Protein AF-A0A6J4LNX4-F1 (afdb_monomer_lite)

Radius of gyration: 17.91 Å; chains: 1; bounding box: 42×24×49 Å

Foldseek 3Di:
DPDLVQLQCLQPQLVCQLPPPVNLCVFALVVLVVQPPDPVSVVSSVVRSCVRSVVSNVSSLVSNVSSLVSVCVVCVVCCVPPPPPVVVNVVVVVVSVVVVVVVVVVVVVD

Sequence (110 aa):
MATNTLSRSLHDVGLAAWFGGTLANAVALNAAAAEAGSASATGAVANAGWDRWTPVNAAAIGAHLVGSVGQLGANKRRLAEQQGVAGMSTLKTLLTAAALGVTAYSRVLG

Structure (mmCIF, N/CA/C/O backbone):
data_AF-A0A6J4LNX4-F1
#
_entry.id   AF-A0A6J4LNX4-F1
#
loop_
_atom_site.group_PDB
_atom_site.id
_atom_site.type_symbol
_atom_site.label_atom_id
_atom_site.label_alt_id
_atom_site.label_comp_id
_atom_site.label_asym_id
_atom_site.label_entity_id
_atom_site.label_seq_id
_atom_site.pdbx_PDB_ins_code
_atom_site.Cartn_x
_atom_site.Cartn_y
_atom_site.Cartn_z
_atom_site.occupancy
_atom_site.B_iso_or_equiv
_atom_site.auth_seq_id
_atom_site.auth_comp_id
_atom_site.auth_asym_id
_atom_site.auth_atom_id
_atom_site.pdbx_PDB_model_num
ATOM 1 N N . MET A 1 1 ? -14.436 -13.899 21.678 1.00 47.94 1 MET A N 1
ATOM 2 C CA . MET A 1 1 ? -13.967 -12.664 21.011 1.00 47.94 1 MET A CA 1
ATOM 3 C C . MET A 1 1 ? -13.860 -12.966 19.528 1.00 47.94 1 MET A C 1
ATOM 5 O O . MET A 1 1 ? -13.120 -13.879 19.191 1.00 47.94 1 MET A O 1
ATOM 9 N N . ALA A 1 2 ? -14.616 -12.291 18.658 1.00 55.81 2 ALA A N 1
ATOM 10 C CA . ALA A 1 2 ? -14.409 -12.440 17.217 1.00 55.81 2 ALA A CA 1
ATOM 11 C C . ALA A 1 2 ? -13.006 -11.911 16.890 1.00 55.81 2 ALA A C 1
ATOM 13 O O . ALA A 1 2 ? -12.700 -10.744 17.137 1.00 55.81 2 ALA A O 1
ATOM 14 N N . THR A 1 3 ? -12.117 -12.790 16.443 1.00 72.38 3 THR A N 1
ATOM 15 C CA . THR A 1 3 ? -10.752 -12.414 16.094 1.00 72.38 3 THR A CA 1
ATOM 16 C C . THR A 1 3 ? -10.792 -11.679 14.759 1.00 72.38 3 THR A C 1
ATOM 18 O O . THR A 1 3 ? -11.175 -12.262 13.748 1.00 72.38 3 THR A O 1
ATOM 21 N N . ASN A 1 4 ? -10.377 -10.410 14.732 1.00 88.81 4 ASN A N 1
ATOM 22 C CA . ASN A 1 4 ? -10.225 -9.606 13.508 1.00 88.81 4 ASN A CA 1
ATOM 23 C C . ASN A 1 4 ? -9.035 -10.075 12.651 1.00 88.81 4 ASN A C 1
ATOM 25 O O . ASN A 1 4 ? -8.273 -9.264 12.132 1.00 88.81 4 ASN A O 1
ATOM 29 N N . THR A 1 5 ? -8.824 -11.387 12.549 1.00 93.62 5 THR A N 1
ATOM 30 C CA . THR A 1 5 ? -7.638 -11.995 11.948 1.00 93.62 5 THR A CA 1
ATOM 31 C C . THR A 1 5 ? -7.495 -11.555 10.505 1.00 93.62 5 THR A C 1
ATOM 33 O O . THR A 1 5 ? -6.442 -11.055 10.144 1.00 93.62 5 THR A O 1
ATOM 36 N N . LEU A 1 6 ? -8.567 -11.631 9.711 1.00 94.75 6 LEU A N 1
ATOM 37 C CA . LEU A 1 6 ? -8.513 -11.245 8.303 1.00 94.75 6 LEU A CA 1
ATOM 38 C C . LEU A 1 6 ? -8.160 -9.763 8.122 1.00 94.75 6 LEU A C 1
ATOM 40 O O . LEU A 1 6 ? -7.229 -9.448 7.387 1.00 94.75 6 LEU A O 1
ATOM 44 N N . SER A 1 7 ? -8.850 -8.846 8.810 1.00 96.50 7 SER A N 1
ATOM 45 C CA . SER A 1 7 ? -8.554 -7.412 8.670 1.00 96.50 7 SER A CA 1
ATOM 46 C C . SER A 1 7 ? -7.164 -7.064 9.203 1.00 96.50 7 SER A C 1
ATOM 48 O O . SER A 1 7 ? -6.512 -6.159 8.689 1.00 96.50 7 SER A O 1
ATOM 50 N N . ARG A 1 8 ? -6.689 -7.782 10.226 1.00 96.00 8 ARG A N 1
ATOM 51 C CA . ARG A 1 8 ? -5.335 -7.627 10.752 1.00 96.00 8 ARG A CA 1
ATOM 52 C C . ARG A 1 8 ? -4.286 -8.124 9.763 1.00 96.00 8 ARG A C 1
ATOM 54 O O . ARG A 1 8 ? -3.349 -7.391 9.481 1.00 96.00 8 ARG A O 1
ATOM 61 N N . SER A 1 9 ? -4.487 -9.299 9.175 1.00 97.88 9 SER A N 1
ATOM 62 C CA . SER A 1 9 ? -3.615 -9.837 8.132 1.00 97.88 9 SER A CA 1
ATOM 63 C C . SER A 1 9 ? -3.555 -8.912 6.921 1.00 97.88 9 SER A C 1
ATOM 65 O O . SER A 1 9 ? -2.464 -8.585 6.479 1.00 97.88 9 SER A O 1
ATOM 67 N N . LEU A 1 10 ? -4.699 -8.432 6.426 1.00 98.25 10 LEU A N 1
ATOM 68 C CA . LEU A 1 10 ? -4.748 -7.489 5.304 1.00 98.25 10 LEU A CA 1
ATOM 69 C C . LEU A 1 10 ? -3.997 -6.186 5.613 1.00 98.25 10 LEU A C 1
ATOM 71 O O . LEU A 1 10 ? -3.215 -5.717 4.790 1.00 98.25 10 LEU A O 1
ATOM 75 N N . HIS A 1 11 ? -4.187 -5.639 6.815 1.00 98.06 11 HIS A N 1
ATOM 76 C CA . HIS A 1 11 ? -3.496 -4.433 7.267 1.00 98.06 11 HIS A CA 1
ATOM 77 C C . HIS A 1 11 ? -1.976 -4.629 7.330 1.00 98.06 11 HIS A C 1
ATOM 79 O O . HIS A 1 11 ? -1.234 -3.824 6.766 1.00 98.06 11 HIS A O 1
ATOM 85 N N . ASP A 1 12 ? -1.524 -5.682 8.014 1.00 97.69 12 ASP A N 1
ATOM 86 C CA . ASP A 1 12 ? -0.112 -5.891 8.342 1.00 97.69 12 ASP A CA 1
ATOM 87 C C . ASP A 1 12 ? 0.677 -6.411 7.128 1.00 97.69 12 ASP A C 1
ATOM 89 O O . ASP A 1 12 ? 1.742 -5.882 6.812 1.00 97.69 12 ASP A O 1
ATOM 93 N N . VAL A 1 13 ? 0.132 -7.387 6.391 1.00 97.94 13 VAL A N 1
ATOM 94 C CA . VAL A 1 13 ? 0.758 -7.914 5.165 1.00 97.94 13 VAL A CA 1
ATOM 95 C C . VAL A 1 13 ? 0.716 -6.877 4.048 1.00 97.94 13 VAL A C 1
ATOM 97 O O . VAL A 1 13 ? 1.714 -6.702 3.354 1.00 97.94 13 VAL A O 1
ATOM 100 N N . GLY A 1 14 ? -0.398 -6.153 3.894 1.00 98.12 14 GLY A N 1
ATOM 101 C CA . GLY A 1 14 ? -0.504 -5.077 2.909 1.00 98.12 14 GLY A CA 1
ATOM 102 C C . GLY A 1 14 ? 0.535 -3.981 3.146 1.00 98.12 14 GLY A C 1
ATOM 103 O O . GLY A 1 14 ? 1.214 -3.568 2.210 1.00 98.12 14 GLY A O 1
ATOM 104 N N . LEU A 1 15 ? 0.732 -3.566 4.405 1.00 98.12 15 LEU A N 1
ATOM 105 C CA . LEU A 1 15 ? 1.742 -2.565 4.754 1.00 98.12 15 LEU A CA 1
ATOM 106 C C . LEU A 1 15 ? 3.165 -3.068 4.483 1.00 98.12 15 LEU A C 1
ATOM 108 O O . LEU A 1 15 ? 3.969 -2.355 3.882 1.00 98.12 15 LEU A O 1
ATOM 112 N N . ALA A 1 16 ? 3.464 -4.303 4.896 1.00 97.69 16 ALA A N 1
ATOM 113 C CA . ALA A 1 16 ? 4.768 -4.918 4.675 1.00 97.69 16 ALA A CA 1
ATOM 114 C C . ALA A 1 16 ? 5.086 -5.072 3.180 1.00 97.69 16 ALA A C 1
ATOM 116 O O . ALA A 1 16 ? 6.215 -4.832 2.769 1.00 97.69 16 ALA A O 1
ATOM 117 N N . ALA A 1 17 ? 4.096 -5.436 2.362 1.00 96.94 17 ALA A N 1
ATOM 118 C CA . ALA A 1 17 ? 4.260 -5.566 0.920 1.00 96.94 17 ALA A CA 1
ATOM 119 C C . ALA A 1 17 ? 4.393 -4.204 0.220 1.00 96.94 17 ALA A C 1
ATOM 121 O O . ALA A 1 17 ? 5.220 -4.071 -0.677 1.00 96.94 17 ALA A O 1
ATOM 122 N N . TRP A 1 18 ? 3.641 -3.179 0.639 1.00 97.38 18 TRP A N 1
ATOM 123 C CA . TRP A 1 18 ? 3.732 -1.829 0.067 1.00 97.38 18 TRP A CA 1
ATOM 124 C C . TRP A 1 18 ? 5.150 -1.257 0.224 1.00 97.38 18 TRP A C 1
ATOM 126 O O . TRP A 1 18 ? 5.728 -0.778 -0.752 1.00 97.38 18 TRP A O 1
ATOM 136 N N . PHE A 1 19 ? 5.745 -1.385 1.413 1.00 95.25 19 PHE A N 1
ATOM 137 C CA . PHE A 1 19 ? 7.088 -0.872 1.719 1.00 95.25 19 PHE A CA 1
ATOM 138 C C . PHE A 1 19 ? 8.201 -1.939 1.659 1.00 95.25 19 PHE A C 1
ATOM 140 O O . PHE A 1 19 ? 9.314 -1.715 2.136 1.00 95.25 19 PHE A O 1
ATOM 147 N N . GLY A 1 20 ? 7.923 -3.110 1.084 1.00 92.94 20 GLY A N 1
ATOM 148 C CA . GLY A 1 20 ? 8.830 -4.259 1.085 1.00 92.94 20 GLY A CA 1
ATOM 149 C C . GLY A 1 20 ? 9.786 -4.283 -0.105 1.00 92.94 20 GLY A C 1
ATOM 150 O O . GLY A 1 20 ? 9.476 -4.880 -1.135 1.00 92.94 20 GLY A O 1
ATOM 151 N N . GLY A 1 21 ? 10.986 -3.717 0.046 1.00 88.56 21 GLY A N 1
ATOM 152 C CA . GLY A 1 21 ? 11.997 -3.696 -1.024 1.00 88.56 21 GLY A CA 1
ATOM 153 C C . GLY A 1 21 ? 12.463 -5.085 -1.484 1.00 88.56 21 GLY A C 1
ATOM 154 O O . GLY A 1 21 ? 12.706 -5.297 -2.669 1.00 88.56 21 GLY A O 1
ATOM 155 N N . THR A 1 22 ? 12.522 -6.067 -0.581 1.00 92.38 22 THR A N 1
ATOM 156 C CA . THR A 1 22 ? 12.873 -7.456 -0.930 1.00 92.38 22 THR A CA 1
ATOM 157 C C . THR A 1 22 ? 11.804 -8.127 -1.790 1.00 92.38 22 THR A C 1
ATOM 159 O O . THR A 1 22 ? 12.143 -8.844 -2.730 1.00 92.38 22 THR A O 1
ATOM 162 N N . LEU A 1 23 ? 10.523 -7.858 -1.518 1.00 92.38 23 LEU A N 1
ATOM 163 C CA . LEU A 1 23 ? 9.414 -8.333 -2.342 1.00 92.38 23 LEU A CA 1
ATOM 164 C C . LEU A 1 23 ? 9.461 -7.685 -3.728 1.00 92.38 23 LEU A C 1
ATOM 166 O O . LEU A 1 23 ? 9.406 -8.402 -4.724 1.00 92.38 23 LEU A O 1
ATOM 170 N N . ALA A 1 24 ? 9.630 -6.360 -3.790 1.00 93.12 24 ALA A N 1
ATOM 171 C CA . ALA A 1 24 ? 9.789 -5.631 -5.049 1.00 93.12 24 ALA A CA 1
ATOM 172 C C . ALA A 1 24 ? 10.959 -6.178 -5.878 1.00 93.12 24 ALA A C 1
ATOM 174 O O . ALA A 1 24 ? 10.835 -6.387 -7.085 1.00 93.12 24 ALA A O 1
ATOM 175 N N . ASN A 1 25 ? 12.073 -6.505 -5.222 1.00 91.69 25 ASN A N 1
ATOM 176 C CA . ASN A 1 25 ? 13.200 -7.131 -5.889 1.00 91.69 25 ASN A CA 1
ATOM 177 C C . ASN A 1 25 ? 12.844 -8.511 -6.463 1.00 91.69 25 ASN A C 1
ATOM 179 O O . ASN A 1 25 ? 13.115 -8.786 -7.630 1.00 91.69 25 ASN A O 1
ATOM 183 N N . ALA A 1 26 ? 12.202 -9.360 -5.659 1.00 92.00 26 ALA A N 1
ATOM 184 C CA . ALA A 1 26 ? 11.870 -10.727 -6.039 1.00 92.00 26 ALA A CA 1
ATOM 185 C C . ALA A 1 26 ? 10.883 -10.812 -7.214 1.00 92.00 26 ALA A C 1
ATOM 187 O O . ALA A 1 26 ? 11.064 -11.657 -8.087 1.00 92.00 26 ALA A O 1
ATOM 188 N N . VAL A 1 27 ? 9.856 -9.954 -7.243 1.00 90.94 27 VAL A N 1
ATOM 189 C CA . VAL A 1 27 ? 8.762 -10.054 -8.230 1.00 90.94 27 VAL A CA 1
ATOM 190 C C . VAL A 1 27 ? 8.905 -9.106 -9.418 1.00 90.94 27 VAL A C 1
ATOM 192 O O . VAL A 1 27 ? 8.219 -9.292 -10.420 1.00 90.94 27 VAL A O 1
ATOM 195 N N . ALA A 1 28 ? 9.768 -8.091 -9.320 1.00 91.31 28 ALA A N 1
ATOM 196 C CA . ALA A 1 28 ? 9.918 -7.082 -10.360 1.00 91.31 28 ALA A CA 1
ATOM 197 C C . ALA A 1 28 ? 11.371 -6.903 -10.816 1.00 91.31 28 ALA A C 1
ATOM 199 O O . ALA A 1 28 ? 11.671 -7.201 -11.971 1.00 91.31 28 ALA A O 1
ATOM 200 N N . LEU A 1 29 ? 12.283 -6.466 -9.937 1.00 87.6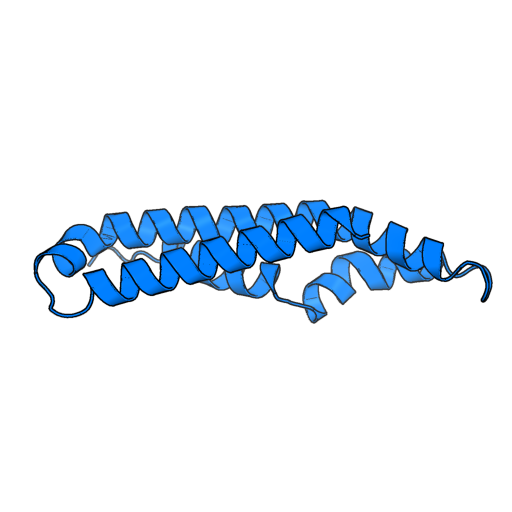2 29 LEU A N 1
ATOM 201 C CA . LEU A 1 29 ? 13.645 -6.087 -10.356 1.00 87.62 29 LEU A CA 1
ATOM 202 C C . LEU A 1 29 ? 14.468 -7.271 -10.876 1.00 87.62 29 LEU A C 1
ATOM 204 O O . LEU A 1 29 ? 15.134 -7.137 -11.898 1.00 87.62 29 LEU A O 1
ATOM 208 N N . ASN A 1 30 ? 14.382 -8.442 -10.237 1.00 88.56 30 ASN A N 1
ATOM 209 C CA . ASN A 1 30 ? 15.097 -9.638 -10.693 1.00 88.56 30 ASN A CA 1
ATOM 210 C C . ASN A 1 30 ? 14.690 -10.043 -12.118 1.00 88.56 30 ASN A C 1
ATOM 212 O O . ASN A 1 30 ? 15.534 -10.440 -12.913 1.00 88.56 30 ASN A O 1
ATOM 216 N N . ALA A 1 31 ? 13.401 -9.926 -12.449 1.00 85.50 31 ALA A N 1
ATOM 217 C CA . ALA A 1 31 ? 12.909 -10.210 -13.794 1.00 85.50 31 ALA A CA 1
ATOM 218 C C . ALA A 1 31 ? 13.300 -9.105 -14.787 1.00 85.50 31 ALA A C 1
ATOM 220 O O . ALA A 1 31 ? 13.634 -9.394 -15.932 1.00 85.50 31 ALA A O 1
ATOM 221 N N . ALA A 1 32 ? 13.286 -7.845 -14.347 1.00 88.56 32 ALA A N 1
ATOM 222 C CA . ALA A 1 32 ? 13.682 -6.701 -15.161 1.00 88.56 32 ALA A CA 1
ATOM 223 C C . ALA A 1 32 ? 15.187 -6.670 -15.472 1.00 88.56 32 ALA A C 1
ATOM 225 O O . ALA A 1 32 ? 15.588 -6.067 -16.462 1.00 88.56 32 ALA A O 1
ATOM 226 N N . ALA A 1 33 ? 16.024 -7.345 -14.678 1.00 85.62 33 ALA A N 1
ATOM 227 C CA . ALA A 1 33 ? 17.465 -7.425 -14.912 1.00 85.62 33 ALA A CA 1
ATOM 228 C C . ALA A 1 33 ? 17.828 -8.029 -16.283 1.00 85.62 33 ALA A C 1
ATOM 230 O O . ALA A 1 33 ? 18.880 -7.705 -16.827 1.00 85.62 33 ALA A O 1
ATOM 231 N N . ALA A 1 34 ? 16.954 -8.854 -16.874 1.00 82.44 34 ALA A N 1
ATOM 232 C CA . ALA A 1 34 ? 17.142 -9.385 -18.226 1.00 82.44 34 ALA A CA 1
ATOM 233 C C . ALA A 1 34 ? 17.120 -8.297 -19.322 1.00 82.44 34 ALA A C 1
ATOM 235 O O . ALA A 1 34 ? 17.652 -8.517 -20.406 1.00 82.44 34 ALA A O 1
ATOM 236 N N . GLU A 1 35 ? 16.565 -7.115 -19.033 1.00 81.75 35 GLU A N 1
ATOM 237 C CA . GLU A 1 35 ? 16.521 -5.968 -19.953 1.00 81.75 35 GLU A CA 1
ATOM 238 C C . GLU A 1 35 ? 17.842 -5.170 -19.975 1.00 81.75 35 GLU A C 1
ATOM 240 O O . GLU A 1 35 ? 17.989 -4.202 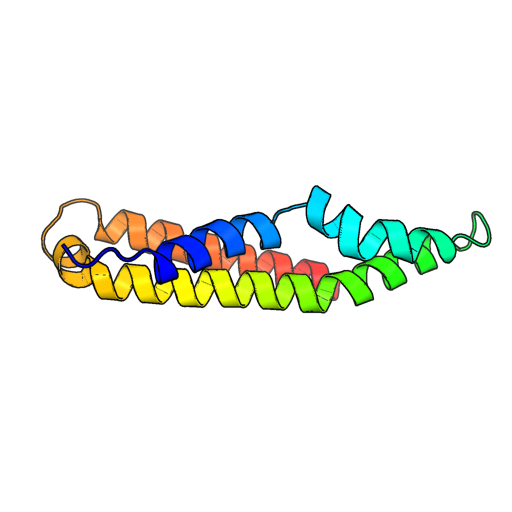-20.724 1.00 81.75 35 GLU A O 1
ATOM 245 N N . ALA A 1 36 ? 18.831 -5.562 -19.163 1.00 76.56 36 ALA A N 1
ATOM 246 C CA . ALA A 1 36 ? 20.145 -4.930 -19.079 1.00 76.56 36 ALA A CA 1
ATOM 247 C C . ALA A 1 36 ? 21.042 -5.320 -20.273 1.00 76.56 36 ALA A C 1
ATOM 249 O O . ALA A 1 36 ? 22.085 -5.947 -20.115 1.00 76.56 36 ALA A O 1
ATOM 250 N N . GLY A 1 37 ? 20.636 -4.977 -21.497 1.00 73.19 37 GLY A N 1
ATOM 251 C CA . GLY A 1 37 ? 21.390 -5.307 -22.715 1.00 73.19 37 GLY A CA 1
ATOM 252 C C . GLY A 1 37 ? 22.695 -4.512 -22.895 1.00 73.19 37 GLY A C 1
ATOM 253 O O . GLY A 1 37 ? 23.589 -4.946 -23.619 1.00 73.19 37 GLY A O 1
ATOM 254 N N . SER A 1 38 ? 22.830 -3.349 -22.249 1.00 73.38 38 SER A N 1
ATOM 255 C CA . SER A 1 38 ? 24.032 -2.502 -22.264 1.00 73.38 38 SER A CA 1
ATOM 256 C C . SER A 1 38 ? 24.040 -1.529 -21.074 1.00 73.38 38 SER A C 1
ATOM 258 O O . SER A 1 38 ? 22.997 -1.251 -20.484 1.00 73.38 38 SER A O 1
ATOM 260 N N . ALA A 1 39 ? 25.195 -0.931 -20.755 1.00 69.25 39 ALA A N 1
ATOM 261 C CA . ALA A 1 39 ? 25.298 0.095 -19.705 1.00 69.25 39 ALA A CA 1
ATOM 262 C C . ALA A 1 39 ? 24.443 1.352 -19.990 1.00 69.25 39 ALA A C 1
ATOM 264 O O . ALA A 1 39 ? 24.009 2.040 -19.065 1.00 69.25 39 ALA A O 1
ATOM 265 N N . SER A 1 40 ? 24.148 1.642 -21.262 1.00 71.81 40 SER A N 1
ATOM 266 C CA . SER A 1 40 ? 23.242 2.729 -21.655 1.00 71.81 40 SER A CA 1
ATOM 267 C C . SER A 1 40 ? 21.757 2.365 -21.527 1.00 71.81 40 SER A C 1
ATOM 269 O O . SER A 1 40 ? 20.920 3.263 -21.501 1.00 71.81 40 SER A O 1
ATOM 271 N N . ALA A 1 41 ? 21.417 1.079 -21.388 1.00 71.38 41 ALA A N 1
ATOM 272 C CA . ALA A 1 41 ? 20.046 0.587 -21.238 1.00 71.38 41 ALA A CA 1
ATOM 273 C C . ALA A 1 41 ? 19.570 0.512 -19.774 1.00 71.38 41 ALA A C 1
ATOM 275 O O . ALA A 1 41 ? 18.476 0.027 -19.504 1.00 71.38 41 ALA A O 1
ATOM 276 N N . THR A 1 42 ? 20.347 1.021 -18.811 1.00 74.44 42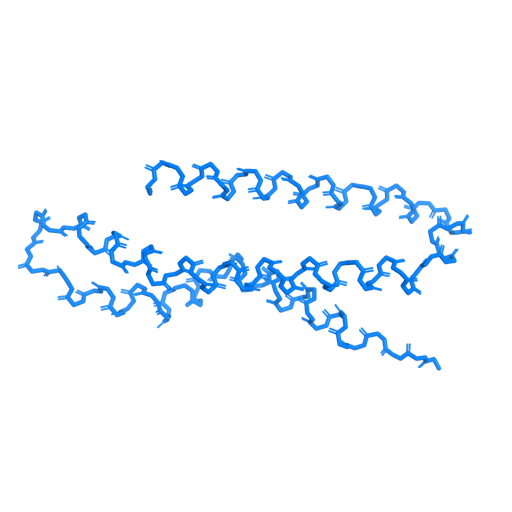 THR A N 1
ATOM 277 C CA . THR A 1 42 ? 20.018 0.954 -17.373 1.00 74.44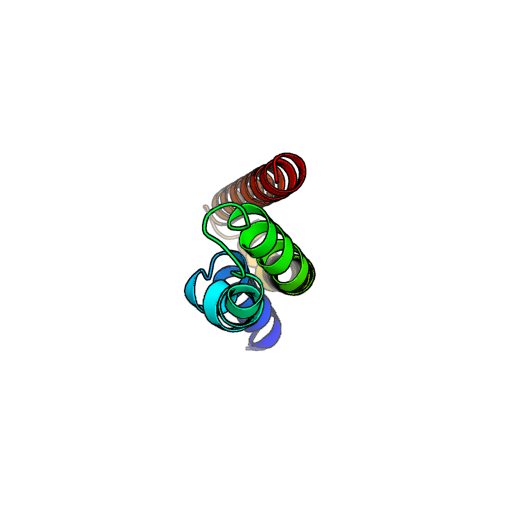 42 THR A CA 1
ATOM 278 C C . THR A 1 42 ? 18.648 1.571 -17.035 1.00 74.44 42 THR A C 1
ATOM 280 O O . THR A 1 42 ? 17.944 1.074 -16.159 1.00 74.44 42 THR A O 1
ATOM 283 N N . GLY A 1 43 ? 18.209 2.597 -17.778 1.00 80.44 43 GLY A N 1
ATOM 284 C CA . GLY A 1 43 ? 16.858 3.160 -17.641 1.00 80.44 43 GLY A CA 1
ATOM 285 C C . GLY A 1 43 ? 15.735 2.201 -18.063 1.00 80.44 43 GLY A C 1
ATOM 286 O O . GLY A 1 43 ? 14.658 2.225 -17.473 1.00 80.44 43 GLY A O 1
ATOM 287 N N . ALA A 1 44 ? 15.985 1.307 -19.027 1.00 80.62 44 ALA A N 1
ATOM 288 C CA . ALA A 1 44 ? 15.012 0.302 -19.457 1.00 80.62 44 ALA A CA 1
ATOM 289 C C . ALA A 1 44 ? 14.739 -0.730 -18.353 1.00 80.62 44 ALA A C 1
ATOM 291 O O . ALA A 1 44 ? 13.588 -1.099 -18.140 1.00 80.62 44 ALA A O 1
ATOM 292 N N . VAL A 1 45 ? 15.769 -1.119 -17.592 1.00 85.88 45 VAL A N 1
ATOM 293 C CA . VAL A 1 45 ? 15.633 -2.004 -16.421 1.00 85.88 45 VAL A CA 1
ATOM 294 C C . VAL A 1 45 ? 14.764 -1.357 -15.342 1.00 85.88 45 VAL A C 1
ATOM 296 O O . VAL A 1 45 ? 13.892 -2.016 -14.777 1.00 85.88 45 VAL A O 1
ATOM 299 N N . ALA A 1 46 ? 14.965 -0.064 -15.071 1.00 85.31 46 ALA A N 1
ATOM 300 C CA . ALA A 1 46 ? 14.170 0.667 -14.086 1.00 85.31 46 ALA A CA 1
ATOM 301 C C . ALA A 1 46 ? 12.689 0.740 -14.492 1.00 85.31 46 ALA A C 1
ATOM 303 O O . ALA A 1 46 ? 11.829 0.368 -13.695 1.00 85.31 46 ALA A O 1
ATOM 304 N N . ASN A 1 47 ? 12.396 1.118 -15.741 1.00 87.06 47 ASN A N 1
ATOM 305 C CA . ASN A 1 47 ? 11.026 1.161 -16.265 1.00 87.06 47 ASN A CA 1
ATOM 306 C C . ASN A 1 47 ? 10.364 -0.223 -16.206 1.00 87.06 47 ASN A C 1
ATOM 308 O O . ASN A 1 47 ? 9.286 -0.386 -15.641 1.00 87.06 47 ASN A O 1
ATOM 312 N N . ALA A 1 48 ? 11.063 -1.249 -16.695 1.00 90.06 48 ALA A N 1
ATOM 313 C CA . ALA A 1 48 ? 10.609 -2.634 -16.675 1.00 90.06 48 ALA A CA 1
ATOM 314 C C . ALA A 1 48 ? 10.336 -3.152 -15.250 1.00 90.06 48 ALA A C 1
ATOM 316 O O . ALA A 1 48 ? 9.412 -3.949 -15.043 1.00 90.06 48 ALA A O 1
ATOM 317 N N . GLY A 1 49 ? 11.139 -2.724 -14.274 1.00 91.50 49 GLY A N 1
ATOM 318 C CA . GLY A 1 49 ? 10.937 -3.010 -12.859 1.00 91.50 49 GLY A CA 1
ATOM 319 C C . GLY A 1 49 ? 9.702 -2.303 -12.307 1.00 91.50 49 GLY A C 1
ATOM 320 O O . GLY A 1 49 ? 8.850 -2.941 -11.691 1.00 91.50 49 GLY A O 1
ATOM 321 N N . TRP A 1 50 ? 9.556 -1.006 -12.567 1.00 89.75 50 TRP A N 1
ATOM 322 C CA . TRP A 1 50 ? 8.404 -0.230 -12.115 1.00 89.75 50 TRP A CA 1
ATOM 323 C C . TRP A 1 50 ? 7.081 -0.708 -12.708 1.00 89.75 50 TRP A C 1
ATOM 325 O O . TRP A 1 50 ? 6.104 -0.828 -11.964 1.00 89.75 50 TRP A O 1
ATOM 335 N N . ASP A 1 51 ? 7.047 -1.058 -13.992 1.00 91.12 51 ASP A N 1
ATOM 336 C CA . ASP A 1 51 ? 5.855 -1.589 -14.661 1.00 91.12 51 ASP A CA 1
ATOM 337 C C . ASP A 1 51 ? 5.380 -2.891 -14.007 1.00 91.12 51 ASP A C 1
ATOM 339 O O . ASP A 1 51 ? 4.191 -3.075 -13.739 1.00 91.12 51 ASP A O 1
ATOM 343 N N . ARG A 1 52 ? 6.323 -3.779 -13.667 1.00 92.75 52 ARG A N 1
ATOM 344 C CA . ARG A 1 52 ? 6.035 -5.049 -12.982 1.00 92.75 52 ARG A CA 1
ATOM 345 C C . ARG A 1 52 ? 5.643 -4.847 -11.519 1.00 92.75 52 ARG A C 1
ATOM 347 O O . ARG A 1 52 ? 4.760 -5.539 -11.015 1.00 92.75 52 ARG A O 1
ATOM 354 N N . TRP A 1 53 ? 6.282 -3.906 -10.825 1.00 94.19 53 TRP A N 1
ATOM 355 C CA . TRP A 1 53 ? 6.023 -3.646 -9.409 1.00 94.19 53 TRP A CA 1
ATOM 356 C C . TRP A 1 53 ? 4.696 -2.924 -9.171 1.00 94.19 53 TRP A C 1
ATOM 358 O O . TRP A 1 53 ? 3.999 -3.182 -8.190 1.00 94.19 53 TRP A O 1
ATOM 368 N N . THR A 1 54 ? 4.320 -2.032 -10.082 1.00 93.31 54 THR A N 1
ATOM 369 C CA . THR A 1 54 ? 3.157 -1.153 -9.968 1.00 93.31 54 THR A CA 1
ATOM 370 C C . THR A 1 54 ? 1.843 -1.852 -9.589 1.00 93.31 54 THR A C 1
ATOM 372 O O . THR A 1 54 ? 1.211 -1.410 -8.618 1.00 93.31 54 THR A O 1
ATOM 375 N N . PRO A 1 55 ? 1.403 -2.924 -10.275 1.00 94.88 55 PRO A N 1
ATOM 376 C CA . PRO A 1 55 ? 0.169 -3.618 -9.911 1.00 94.88 55 PRO A CA 1
ATOM 377 C C . PRO A 1 55 ? 0.262 -4.317 -8.546 1.00 94.88 55 PRO A C 1
ATOM 379 O O . PRO A 1 55 ? -0.697 -4.280 -7.777 1.00 94.88 55 PRO A O 1
ATOM 382 N N . VAL A 1 56 ? 1.420 -4.893 -8.202 1.00 95.75 56 VAL A N 1
ATOM 383 C CA . VAL A 1 56 ? 1.642 -5.548 -6.899 1.00 95.75 56 VAL A CA 1
ATOM 384 C C . VAL A 1 56 ? 1.572 -4.525 -5.769 1.00 95.75 56 VAL A C 1
ATOM 386 O O . VAL A 1 56 ? 0.894 -4.739 -4.765 1.00 95.75 56 VAL A O 1
ATOM 389 N N . ASN A 1 57 ? 2.214 -3.375 -5.960 1.00 96.31 57 ASN A N 1
ATOM 390 C CA . ASN A 1 57 ? 2.193 -2.279 -5.006 1.00 96.31 57 ASN A CA 1
ATOM 391 C C . ASN A 1 57 ? 0.774 -1.723 -4.806 1.00 96.31 57 ASN A C 1
ATOM 393 O O . ASN A 1 57 ? 0.351 -1.505 -3.674 1.00 96.31 57 ASN A O 1
ATOM 397 N N . ALA A 1 58 ? 0.004 -1.577 -5.890 1.00 96.62 58 ALA A N 1
ATOM 398 C CA . ALA A 1 58 ? -1.393 -1.152 -5.821 1.00 96.62 58 ALA A CA 1
ATOM 399 C C . ALA A 1 58 ? -2.268 -2.156 -5.050 1.00 96.62 58 ALA A C 1
ATOM 401 O O . ALA A 1 58 ? -3.075 -1.753 -4.210 1.00 96.62 58 ALA A O 1
ATOM 402 N N . ALA A 1 59 ? -2.079 -3.460 -5.276 1.00 97.94 59 ALA A N 1
ATOM 403 C CA . ALA A 1 59 ? -2.774 -4.502 -4.523 1.00 97.94 59 ALA A CA 1
ATOM 404 C C . ALA A 1 59 ? -2.403 -4.478 -3.029 1.00 97.94 59 ALA A C 1
ATOM 406 O O . ALA A 1 59 ? -3.282 -4.599 -2.175 1.00 97.94 59 ALA A O 1
ATOM 407 N N . ALA A 1 60 ? -1.124 -4.263 -2.703 1.00 98.19 60 ALA A N 1
ATOM 408 C CA . ALA A 1 60 ? -0.644 -4.139 -1.328 1.00 98.19 60 ALA A CA 1
ATOM 409 C C . ALA A 1 60 ? -1.254 -2.928 -0.601 1.00 98.19 60 ALA A C 1
ATOM 411 O O . ALA A 1 60 ? -1.753 -3.067 0.520 1.00 98.19 60 ALA A O 1
ATOM 412 N N . ILE A 1 61 ? -1.300 -1.768 -1.268 1.00 98.44 61 ILE A N 1
ATOM 413 C CA . ILE A 1 61 ? -2.005 -0.572 -0.785 1.00 98.44 61 ILE A CA 1
ATOM 414 C C . ILE A 1 61 ? -3.478 -0.897 -0.523 1.00 98.44 61 ILE A C 1
ATOM 416 O O . ILE A 1 61 ? -3.984 -0.635 0.568 1.00 98.44 61 ILE A O 1
ATOM 420 N N . GLY A 1 62 ? -4.164 -1.505 -1.495 1.00 98.44 62 GLY A N 1
ATOM 421 C CA . GLY A 1 62 ? -5.573 -1.875 -1.369 1.00 98.44 62 GLY A CA 1
ATOM 422 C C . GLY A 1 62 ? -5.832 -2.795 -0.175 1.00 98.44 62 GLY A C 1
ATOM 423 O O . GLY A 1 62 ? -6.722 -2.523 0.631 1.00 98.44 62 GLY A O 1
ATOM 424 N N . ALA A 1 63 ? -5.013 -3.836 -0.006 1.00 98.62 63 ALA A N 1
ATOM 425 C CA . ALA A 1 63 ? -5.090 -4.741 1.138 1.00 98.62 63 ALA A CA 1
ATOM 426 C C . ALA A 1 63 ? -4.913 -3.990 2.466 1.00 98.62 63 ALA A C 1
ATOM 428 O O . ALA A 1 63 ? -5.732 -4.149 3.375 1.00 98.62 63 ALA A O 1
ATOM 429 N N . HIS A 1 64 ? -3.909 -3.113 2.557 1.00 98.62 64 HIS A N 1
ATOM 430 C CA . HIS A 1 64 ? -3.683 -2.309 3.754 1.00 98.62 64 HIS A CA 1
ATOM 431 C C . HIS A 1 64 ? -4.894 -1.425 4.086 1.00 98.62 64 HIS A C 1
ATOM 433 O O . HIS A 1 64 ? -5.338 -1.397 5.234 1.00 98.62 64 HIS A O 1
ATOM 439 N N . LEU A 1 65 ? -5.476 -0.746 3.093 1.00 98.56 65 LEU A N 1
ATOM 440 C CA . LEU A 1 65 ? -6.631 0.136 3.287 1.00 98.56 65 LEU A CA 1
ATOM 441 C C . LEU A 1 65 ? -7.887 -0.631 3.718 1.00 98.56 65 LEU A C 1
ATOM 443 O O . LEU A 1 65 ? -8.555 -0.223 4.670 1.00 98.56 65 LEU A O 1
ATOM 447 N N . VAL A 1 66 ? -8.182 -1.769 3.082 1.00 98.44 66 VAL A N 1
ATOM 448 C CA . VAL A 1 66 ? -9.299 -2.642 3.481 1.00 98.44 66 VAL A CA 1
ATOM 449 C C . VAL A 1 66 ? -9.106 -3.137 4.916 1.00 98.44 66 VAL A C 1
ATOM 451 O O . VAL A 1 66 ? -10.035 -3.079 5.727 1.00 98.44 66 VAL A O 1
ATOM 454 N N . GLY A 1 67 ? -7.889 -3.565 5.263 1.00 97.94 67 GLY A N 1
ATOM 455 C CA . GLY A 1 67 ? -7.532 -3.963 6.622 1.00 97.94 67 GLY A CA 1
ATOM 456 C C . GLY A 1 67 ? -7.713 -2.833 7.639 1.00 97.94 67 GLY A C 1
ATOM 457 O O . GLY A 1 67 ? -8.327 -3.046 8.687 1.00 97.94 67 GLY A O 1
ATOM 458 N N . SER A 1 68 ? -7.250 -1.623 7.312 1.00 97.44 68 SER A N 1
ATOM 459 C CA . SER A 1 68 ? -7.393 -0.409 8.129 1.00 97.44 68 SER A CA 1
ATOM 460 C C . SER A 1 68 ? -8.855 -0.066 8.412 1.00 97.44 68 SER A C 1
ATOM 462 O O . SER A 1 68 ? -9.232 0.117 9.571 1.00 97.44 68 SER A O 1
ATOM 464 N N . VAL A 1 69 ? -9.710 -0.050 7.383 1.00 97.31 69 VAL A N 1
ATOM 465 C CA . VAL A 1 69 ? -11.151 0.212 7.539 1.00 97.31 69 VAL A CA 1
ATOM 466 C C . VAL A 1 69 ? -11.814 -0.870 8.395 1.00 97.31 69 VAL A C 1
ATOM 468 O O . VAL A 1 69 ? -12.575 -0.549 9.312 1.00 97.31 69 VAL A O 1
ATOM 471 N N . GLY A 1 70 ? -11.482 -2.144 8.160 1.00 95.81 70 GLY A N 1
ATOM 472 C CA . GLY A 1 70 ? -11.972 -3.256 8.976 1.00 95.81 70 GLY A CA 1
ATOM 473 C C . GLY A 1 70 ? -11.582 -3.120 10.452 1.00 95.81 70 GLY A C 1
ATOM 474 O O . GLY A 1 70 ? -12.421 -3.300 11.336 1.00 95.81 70 GLY A O 1
ATOM 475 N N . GLN A 1 71 ? -10.337 -2.723 10.737 1.00 95.06 71 GLN A N 1
ATOM 476 C CA . GLN A 1 71 ? -9.879 -2.483 12.106 1.00 95.06 71 GLN A CA 1
ATOM 477 C C . GLN A 1 71 ? -10.588 -1.298 12.770 1.00 95.06 71 GLN A C 1
ATOM 479 O O . GLN A 1 71 ? -10.992 -1.426 13.927 1.00 95.06 71 GLN A O 1
ATOM 484 N N . LEU A 1 72 ? -10.783 -0.173 12.075 1.00 94.75 72 LEU A N 1
ATOM 485 C CA . LEU A 1 72 ? -11.542 0.967 12.608 1.00 94.75 72 LEU A CA 1
ATOM 486 C C . LEU A 1 72 ? -12.984 0.563 12.931 1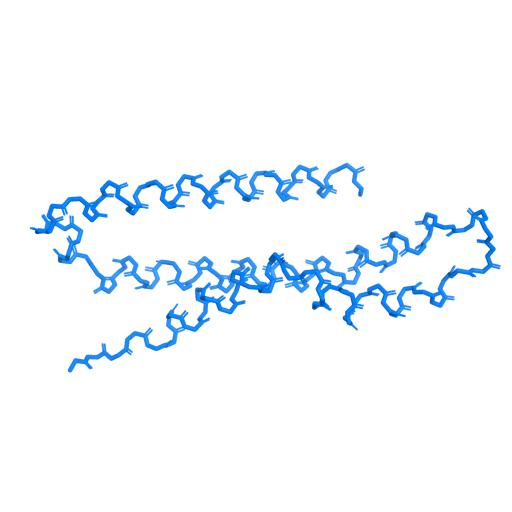.00 94.75 72 LEU A C 1
ATOM 488 O O . LEU A 1 72 ? -13.482 0.845 14.023 1.00 94.75 72 LEU A O 1
ATOM 492 N N . GLY A 1 73 ? -13.630 -0.168 12.018 1.00 94.50 73 GLY A N 1
ATOM 493 C CA . GLY A 1 73 ? -14.992 -0.664 12.193 1.00 94.50 73 GLY A CA 1
ATOM 494 C C . GLY A 1 73 ? -15.141 -1.599 13.393 1.00 94.50 73 GLY A C 1
ATOM 495 O O . GLY A 1 73 ? -16.070 -1.448 14.187 1.00 94.50 73 GLY A O 1
ATOM 496 N N . ALA A 1 74 ? -14.199 -2.523 13.572 1.00 93.12 74 ALA A N 1
ATOM 497 C CA . ALA A 1 74 ? -14.240 -3.480 14.668 1.00 93.12 74 ALA A CA 1
ATOM 498 C C . ALA A 1 74 ? -13.804 -2.895 16.026 1.00 93.12 74 ALA A C 1
ATOM 500 O O . ALA A 1 74 ? -14.114 -3.467 17.070 1.00 93.12 74 ALA A O 1
ATOM 501 N N . ASN A 1 75 ? -13.112 -1.749 16.036 1.00 93.31 75 ASN A N 1
ATOM 502 C CA . ASN A 1 75 ? -12.668 -1.064 17.254 1.00 93.31 75 ASN A CA 1
ATOM 503 C C . ASN A 1 75 ? -13.479 0.208 17.578 1.00 93.31 75 ASN A C 1
ATOM 505 O O . ASN A 1 75 ? -13.069 0.958 18.461 1.00 93.31 75 ASN A O 1
ATOM 509 N N . LYS A 1 76 ? -14.644 0.443 16.947 1.00 93.75 76 LYS A N 1
ATOM 510 C CA . LYS A 1 76 ? -15.492 1.642 17.159 1.00 93.75 76 LYS A CA 1
ATOM 511 C C . LYS A 1 76 ? -15.707 2.002 18.630 1.00 93.75 76 LYS A C 1
ATOM 513 O O . LYS A 1 76 ? -15.581 3.162 19.005 1.00 93.75 76 LYS A O 1
ATOM 518 N N . ARG A 1 77 ? -15.976 1.003 19.477 1.00 94.38 77 ARG A N 1
ATOM 519 C CA . ARG A 1 77 ? -16.179 1.224 20.914 1.00 94.38 77 ARG A CA 1
ATOM 520 C C . ARG A 1 77 ? -14.923 1.745 21.610 1.00 94.38 77 ARG A C 1
ATOM 522 O O . ARG A 1 77 ? -14.997 2.671 22.401 1.00 94.38 77 ARG A O 1
ATOM 529 N N . ARG A 1 78 ? -13.750 1.220 21.249 1.00 93.50 78 ARG A N 1
ATOM 530 C CA . ARG A 1 78 ? -12.469 1.717 21.768 1.00 93.50 78 ARG A CA 1
ATOM 531 C C . ARG A 1 78 ? -12.180 3.133 21.288 1.00 93.50 78 ARG A C 1
ATOM 533 O O . ARG A 1 78 ? -11.669 3.919 22.070 1.00 93.50 78 ARG A O 1
ATOM 540 N N . LEU A 1 79 ? -12.529 3.467 20.044 1.00 94.31 79 LEU A N 1
ATOM 541 C CA . LEU A 1 79 ? -12.416 4.843 19.557 1.00 94.31 79 LEU A CA 1
ATOM 542 C C . LEU A 1 79 ? -13.272 5.819 20.382 1.00 94.31 79 LEU A C 1
ATOM 544 O O . LEU A 1 79 ? -12.820 6.932 20.622 1.00 94.31 79 LEU A O 1
ATOM 548 N N . ALA A 1 80 ? -14.470 5.408 20.808 1.00 95.44 80 ALA A N 1
ATOM 549 C CA . ALA A 1 80 ? -15.388 6.256 21.570 1.00 95.44 80 ALA A CA 1
ATOM 550 C C . ALA A 1 80 ? -15.059 6.334 23.072 1.00 95.44 80 ALA A C 1
ATOM 552 O O . ALA A 1 80 ? -15.221 7.385 23.682 1.00 95.44 80 ALA A O 1
ATOM 553 N N . GLU A 1 81 ? -14.618 5.226 23.671 1.00 96.31 81 GLU A N 1
ATOM 554 C CA . GLU A 1 81 ? -14.557 5.082 25.133 1.00 96.31 81 GLU A CA 1
ATOM 555 C C . GLU A 1 81 ? -13.128 5.113 25.696 1.00 96.31 81 GLU A C 1
ATOM 557 O O . GLU A 1 81 ? -12.943 5.413 26.873 1.00 96.31 81 GLU A O 1
ATOM 562 N N . GLN A 1 82 ? -12.100 4.794 24.899 1.00 96.81 82 GLN A N 1
ATOM 563 C CA . GLN A 1 82 ? -10.723 4.694 25.394 1.00 96.81 82 GLN A CA 1
ATOM 564 C C . GLN A 1 82 ? -9.924 5.958 25.079 1.00 96.81 82 GLN A C 1
ATOM 566 O O . GLN A 1 82 ? -9.704 6.314 23.917 1.00 96.81 82 GLN A O 1
ATOM 571 N N . GLN A 1 83 ? -9.427 6.605 26.136 1.00 96.50 83 GLN A N 1
ATOM 572 C CA . GLN A 1 83 ? -8.587 7.793 26.018 1.00 96.50 83 GLN A CA 1
ATOM 573 C C . GLN A 1 83 ? -7.373 7.524 25.113 1.00 96.50 83 GLN A C 1
ATOM 575 O O . GLN A 1 83 ? -6.724 6.482 25.193 1.00 96.50 83 GLN A O 1
ATOM 580 N N . GLY A 1 84 ? -7.091 8.466 24.211 1.00 96.31 84 GLY A N 1
ATOM 581 C CA . GLY A 1 84 ? -5.963 8.407 23.276 1.00 96.31 84 GLY A CA 1
ATOM 582 C C . GLY A 1 84 ? -6.174 7.549 22.021 1.00 96.31 84 GLY A C 1
ATOM 583 O O . GLY A 1 84 ? -5.485 7.776 21.025 1.00 96.31 84 GLY A O 1
ATOM 584 N N . VAL A 1 85 ? -7.142 6.623 21.993 1.00 96.69 85 VAL A N 1
ATOM 585 C CA . VAL A 1 85 ? -7.356 5.741 20.826 1.00 96.69 85 VAL A CA 1
ATOM 586 C C . VAL A 1 85 ? -7.817 6.524 19.598 1.00 96.69 85 VAL A C 1
ATOM 588 O O . VAL A 1 85 ? -7.307 6.281 18.502 1.00 96.69 85 VAL A O 1
ATOM 591 N N . ALA A 1 86 ? -8.725 7.489 19.764 1.00 95.75 86 ALA A N 1
ATOM 592 C CA . ALA A 1 86 ? -9.157 8.362 18.673 1.00 95.75 86 ALA A CA 1
ATOM 593 C C . ALA A 1 86 ? -7.982 9.171 18.095 1.00 95.75 86 ALA A C 1
ATOM 595 O O . ALA A 1 86 ? -7.736 9.113 16.894 1.00 95.75 86 ALA A O 1
ATOM 596 N N . GLY A 1 87 ? -7.195 9.836 18.951 1.00 97.88 87 GLY A N 1
ATOM 597 C CA . GLY A 1 87 ? -6.035 10.624 18.520 1.00 97.88 87 GLY A CA 1
ATOM 598 C C . GLY A 1 87 ? -4.991 9.789 17.774 1.00 97.88 87 GLY A C 1
ATOM 599 O O . GLY A 1 87 ? -4.536 10.178 16.700 1.00 97.88 87 GLY A O 1
ATOM 600 N N . MET A 1 88 ? -4.669 8.597 18.283 1.00 97.62 88 MET A N 1
ATOM 601 C CA . MET A 1 88 ? -3.733 7.688 17.617 1.00 97.62 88 MET A CA 1
ATOM 602 C C . MET A 1 88 ? -4.269 7.169 16.276 1.00 97.62 88 MET A C 1
ATOM 604 O O . MET A 1 88 ? -3.514 7.030 15.316 1.00 97.62 88 MET A O 1
ATOM 608 N N . SER A 1 89 ? -5.574 6.897 16.191 1.00 96.88 89 SER A N 1
ATOM 609 C CA . SER A 1 89 ? -6.217 6.470 14.943 1.00 96.88 89 SER A CA 1
ATOM 610 C C . SER A 1 89 ? -6.177 7.580 13.891 1.00 96.88 89 SER A C 1
ATOM 612 O O . SER A 1 89 ? -5.853 7.314 12.732 1.00 96.88 89 SER A O 1
ATOM 614 N N . THR A 1 90 ? -6.418 8.829 14.298 1.00 97.56 90 THR A N 1
ATOM 615 C CA . THR A 1 90 ? -6.276 10.007 13.433 1.00 97.56 90 THR A CA 1
ATOM 616 C C . THR A 1 90 ? -4.842 10.163 12.943 1.00 97.56 90 THR A C 1
ATOM 618 O O . THR A 1 90 ? -4.625 10.279 11.740 1.00 97.56 90 THR A O 1
ATOM 621 N N . LEU A 1 91 ? -3.852 10.095 13.839 1.00 98.50 91 LEU A N 1
ATOM 622 C CA . LEU A 1 91 ? -2.441 10.224 13.467 1.00 98.50 91 LEU A CA 1
ATOM 623 C C . LEU A 1 91 ? -2.013 9.153 12.456 1.00 98.50 91 LEU A C 1
ATOM 625 O O . LEU A 1 91 ? -1.406 9.479 11.439 1.00 98.50 91 LEU A O 1
ATOM 629 N N . LYS A 1 92 ? -2.373 7.886 12.697 1.00 97.75 92 LYS A N 1
ATOM 630 C CA . LYS A 1 92 ? -2.106 6.791 11.751 1.00 97.75 92 LYS A CA 1
ATOM 631 C C . LYS A 1 92 ? -2.745 7.051 10.393 1.00 97.75 92 LYS A C 1
ATOM 633 O O . LYS A 1 92 ? -2.089 6.875 9.378 1.00 97.75 92 LYS A O 1
ATOM 638 N N . THR A 1 93 ? -3.991 7.519 10.381 1.00 98.00 93 THR A N 1
ATOM 639 C CA . THR A 1 93 ? -4.712 7.829 9.139 1.00 98.00 93 THR A CA 1
ATOM 640 C C . THR A 1 93 ? -4.012 8.933 8.347 1.00 98.00 93 THR A C 1
ATOM 642 O O . THR A 1 93 ? -3.813 8.785 7.144 1.00 98.00 93 THR A O 1
ATOM 645 N N . LEU A 1 94 ? -3.589 10.011 9.014 1.00 98.62 94 LEU A N 1
ATOM 646 C CA . LEU A 1 94 ? -2.845 11.100 8.376 1.00 98.62 94 LEU A CA 1
ATOM 647 C C . LEU A 1 94 ? -1.501 10.620 7.823 1.00 98.62 94 LEU A C 1
ATOM 649 O O . LEU A 1 94 ? -1.137 10.978 6.705 1.00 98.62 94 LEU A O 1
ATOM 653 N N . LEU A 1 95 ? -0.789 9.772 8.568 1.00 98.62 95 LEU A N 1
ATOM 654 C CA . LEU A 1 95 ? 0.472 9.197 8.110 1.00 98.62 95 LEU A CA 1
ATOM 655 C C . LEU A 1 95 ? 0.271 8.290 6.887 1.00 98.62 95 LEU A C 1
ATOM 657 O O . LEU A 1 95 ? 1.027 8.390 5.924 1.00 98.62 95 LEU A O 1
ATOM 661 N N . THR A 1 96 ? -0.775 7.459 6.881 1.00 98.44 96 THR A N 1
ATOM 662 C CA . THR A 1 96 ? -1.146 6.644 5.714 1.00 98.44 96 THR A CA 1
ATOM 663 C C . THR A 1 96 ? -1.506 7.523 4.515 1.00 98.44 96 THR A C 1
ATOM 665 O O . THR A 1 96 ? -1.081 7.233 3.400 1.00 98.44 96 THR A O 1
ATOM 668 N N . ALA A 1 97 ? -2.237 8.622 4.718 1.00 98.56 97 ALA A N 1
ATOM 669 C CA . ALA A 1 97 ? -2.564 9.562 3.646 1.00 98.56 97 ALA A CA 1
ATOM 670 C C . ALA A 1 97 ? -1.310 10.242 3.070 1.00 98.56 97 ALA A C 1
ATOM 672 O O . ALA A 1 97 ? -1.165 10.331 1.851 1.00 98.56 97 ALA A O 1
ATOM 673 N N . ALA A 1 98 ? -0.369 10.654 3.923 1.00 98.62 98 ALA A N 1
ATOM 674 C CA . ALA A 1 98 ? 0.915 11.196 3.485 1.00 98.62 98 ALA A CA 1
ATOM 675 C C . ALA A 1 98 ? 1.719 10.160 2.681 1.00 98.62 98 ALA A C 1
ATOM 677 O O . ALA A 1 98 ? 2.231 10.472 1.609 1.00 98.62 98 ALA A O 1
ATOM 678 N N . ALA A 1 99 ? 1.764 8.911 3.148 1.00 98.25 99 ALA A N 1
ATOM 679 C CA . ALA A 1 99 ? 2.398 7.800 2.443 1.00 98.25 99 ALA A CA 1
ATOM 680 C C . ALA A 1 99 ? 1.781 7.534 1.058 1.00 98.25 99 ALA A C 1
ATOM 682 O O . ALA A 1 99 ? 2.517 7.324 0.089 1.00 98.25 99 ALA A O 1
ATOM 683 N N . LEU A 1 100 ? 0.448 7.580 0.939 1.00 98.38 100 LEU A N 1
ATOM 684 C CA . LEU A 1 100 ? -0.246 7.503 -0.352 1.00 98.38 100 LEU A CA 1
ATOM 685 C C . LEU A 1 100 ? 0.167 8.660 -1.266 1.00 98.38 100 LEU A C 1
ATOM 687 O O . LEU A 1 100 ? 0.488 8.426 -2.429 1.00 98.38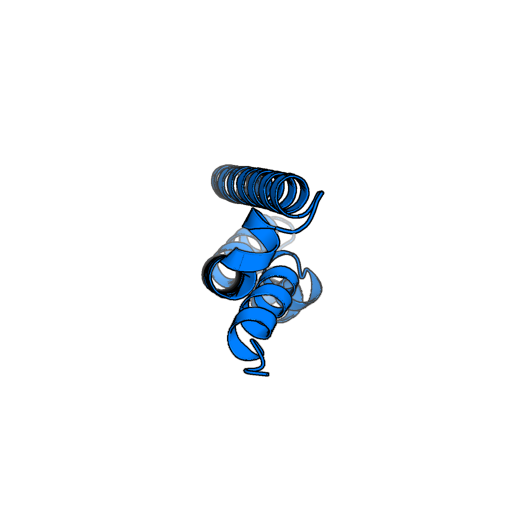 100 LEU A O 1
ATOM 691 N N . GLY A 1 101 ? 0.204 9.885 -0.733 1.00 98.12 101 GLY A N 1
ATOM 692 C CA . GLY A 1 101 ? 0.622 11.077 -1.469 1.00 98.12 101 GLY A CA 1
ATOM 693 C C . GLY A 1 101 ? 2.048 10.964 -2.007 1.00 98.12 101 GLY A C 1
ATOM 694 O O . GLY A 1 101 ? 2.274 11.194 -3.192 1.00 98.12 101 GLY A O 1
ATOM 695 N N . VAL A 1 102 ? 2.996 10.529 -1.172 1.00 97.44 102 VAL A N 1
ATOM 696 C CA . VAL A 1 102 ? 4.388 10.296 -1.591 1.00 97.44 102 VAL A CA 1
ATOM 697 C C . VAL A 1 102 ? 4.468 9.180 -2.632 1.00 97.44 102 VAL A C 1
ATOM 699 O O . VAL A 1 102 ? 5.148 9.346 -3.636 1.00 97.44 102 VAL A O 1
ATOM 702 N N . THR A 1 103 ? 3.731 8.080 -2.455 1.00 95.00 103 THR A N 1
ATOM 703 C CA . THR A 1 103 ? 3.724 6.973 -3.429 1.00 95.00 103 THR A CA 1
ATOM 704 C C . THR A 1 103 ? 3.194 7.423 -4.792 1.00 95.00 103 THR A C 1
ATOM 706 O O . THR A 1 103 ? 3.775 7.096 -5.826 1.00 95.00 103 THR A O 1
ATOM 709 N N . ALA A 1 104 ? 2.112 8.205 -4.805 1.00 94.88 104 ALA A N 1
ATOM 710 C CA . ALA A 1 104 ? 1.561 8.778 -6.029 1.00 94.88 104 ALA A CA 1
ATOM 711 C C . ALA A 1 104 ? 2.533 9.774 -6.679 1.00 94.88 104 ALA A C 1
ATOM 713 O O . ALA A 1 104 ? 2.695 9.762 -7.895 1.00 94.88 104 ALA A O 1
ATOM 714 N N . TYR A 1 105 ? 3.217 10.598 -5.883 1.00 95.25 105 TYR A N 1
ATOM 715 C CA . TYR A 1 105 ? 4.216 11.535 -6.391 1.00 95.25 105 TYR A CA 1
ATOM 716 C C . TYR A 1 105 ? 5.424 10.817 -7.009 1.00 95.25 105 TYR A C 1
ATOM 718 O O . TYR A 1 105 ? 5.832 11.155 -8.117 1.00 95.25 105 TYR A O 1
ATOM 726 N N . SER A 1 106 ? 5.947 9.773 -6.357 1.00 89.62 106 SER A N 1
ATOM 727 C CA . SER A 1 106 ? 7.033 8.949 -6.904 1.00 89.62 106 SER A CA 1
ATOM 728 C C . SER A 1 106 ? 6.651 8.304 -8.237 1.00 89.62 106 SER A C 1
ATOM 730 O O . SER A 1 106 ? 7.449 8.315 -9.163 1.00 89.62 106 SER A O 1
ATOM 732 N N . ARG A 1 107 ? 5.407 7.827 -8.375 1.00 86.81 107 ARG A N 1
ATOM 733 C CA . ARG A 1 107 ? 4.879 7.299 -9.647 1.00 86.81 107 ARG A CA 1
ATOM 734 C C . ARG A 1 107 ? 4.889 8.321 -10.785 1.00 86.81 107 ARG A C 1
ATOM 736 O O . ARG A 1 107 ? 5.036 7.926 -11.933 1.00 86.81 107 ARG A O 1
ATOM 743 N N . VAL A 1 108 ? 4.681 9.603 -10.485 1.00 88.56 108 VAL A N 1
ATOM 744 C CA . VAL A 1 108 ? 4.706 10.677 -11.493 1.00 88.56 108 VAL A CA 1
ATOM 745 C C . VAL A 1 108 ? 6.138 11.009 -11.919 1.00 88.56 108 VAL A C 1
ATOM 747 O O . VAL A 1 108 ? 6.351 11.396 -13.064 1.00 88.56 108 VAL A O 1
ATOM 750 N N . LEU A 1 109 ? 7.111 10.865 -11.016 1.00 85.12 109 LEU A N 1
ATOM 751 C CA . LEU A 1 109 ? 8.514 11.184 -11.290 1.00 85.12 109 LEU A CA 1
ATOM 752 C C . LEU A 1 109 ? 9.255 10.121 -12.114 1.00 85.12 109 LEU A C 1
ATOM 754 O O . LEU A 1 109 ? 10.234 10.478 -12.770 1.00 85.12 109 LEU A O 1
ATOM 758 N N . GLY A 1 110 ? 8.784 8.871 -12.111 1.00 67.06 110 GLY A N 1
ATOM 759 C CA . GLY A 1 110 ? 9.453 7.740 -12.766 1.00 67.06 110 GLY A CA 1
ATOM 760 C C . GLY A 1 110 ? 10.162 6.830 -11.778 1.00 67.06 110 GLY A C 1
ATOM 761 O O . GLY A 1 110 ? 11.023 7.312 -11.009 1.00 67.06 110 GLY A O 1
#

pLDDT: mean 91.53, std 9.22, range [47.94, 98.62]

Organism: NCBI:txid335381

Secondary structure (DSSP, 8-state):
----HHHHHHHHHHHHHHT-HHHHIIIIIHHHGGG--SGGGHHHHHHHHHHHHHHHHHHHHHHHHHHHHHHHHHTHHHHHHSTTHHHHHHHHHHHHHHHHHHHHHHHHH-